Protein AF-X1A0E4-F1 (afdb_monomer_lite)

Sequence (107 aa):
MKKVFNIFIIITTILSFTLTTFLSDSLLANPGYLVCLDPGHGGKDPGAIGATGLMEKVVNLDIAYKVKSKLQAKGYSVVMTRTSDIYLSLDQRVTIANNKKQQFCIH

Radius of gyration: 24.69 Å; chains: 1; bounding box: 57×24×69 Å

Foldseek 3Di:
DVVVVVVVVVVVVVVVVVVVVVVVVVVVPPPAAEEEEEQDAFDVGQDDQDPVRRGSSVVSLVVSVVVCVVCVVVVHHYDYLDNHRDGDDPVSSVVVQVDVRHPGYDD

InterPro domains:
  IPR002508 N-acetylmuramoyl-L-alanine amidase, catalytic domain [PF01520] (35-106)
  IPR002508 N-acetylmuramoyl-L-alanine amidase, catalytic domain [cd02696] (35-101)
  IPR050695 N-acetylmuramoyl-L-alanine amidase 3 [PTHR30404] (30-106)

Secondary structure (DSSP, 8-state):
-HHHHHHHHHHHHHHHHHHHHHHHHHHHS----EEEE----BTTB---B-TTS-BHHHHHHHHHHHHHHHHHTTT-EEEES-SSS----HHHHHHHHTSTT-SEEE-

pLDDT: mean 90.71, std 9.69, range [60.56, 98.69]

Organism: NCBI:txid412755

Structure (mmCIF, N/CA/C/O backbone):
data_AF-X1A0E4-F1
#
_entry.id   AF-X1A0E4-F1
#
loop_
_atom_site.group_PDB
_atom_site.id
_atom_site.type_symbol
_atom_site.label_atom_id
_atom_site.label_alt_id
_atom_site.label_comp_id
_atom_site.label_asym_id
_atom_site.label_entity_id
_atom_site.label_seq_id
_atom_site.pdbx_PDB_ins_code
_atom_site.Cartn_x
_atom_site.Cartn_y
_atom_site.Cartn_z
_atom_site.occupancy
_atom_site.B_iso_or_equiv
_atom_site.auth_seq_id
_atom_site.auth_comp_id
_atom_site.auth_asym_id
_atom_site.auth_atom_id
_atom_site.pdbx_PDB_model_num
ATOM 1 N N . MET A 1 1 ? -44.561 4.095 49.852 1.00 68.38 1 MET A N 1
ATOM 2 C CA . MET A 1 1 ? -43.104 4.360 49.944 1.00 68.38 1 MET A CA 1
ATOM 3 C C . MET A 1 1 ? -42.251 3.203 49.412 1.00 68.38 1 MET A C 1
ATOM 5 O O . MET A 1 1 ? -41.533 3.420 48.450 1.00 68.38 1 MET A O 1
ATOM 9 N N . LYS A 1 2 ? -42.381 1.963 49.919 1.00 73.12 2 LYS A N 1
ATOM 10 C CA . LYS A 1 2 ? -41.571 0.801 49.467 1.00 73.12 2 LYS A CA 1
ATOM 11 C C . LYS A 1 2 ? -41.670 0.471 47.960 1.00 73.12 2 LYS A C 1
ATOM 13 O O . LYS A 1 2 ? -40.663 0.168 47.339 1.00 73.12 2 LYS A O 1
ATOM 18 N N . LYS A 1 3 ? -42.860 0.588 47.346 1.00 70.06 3 LYS A N 1
ATOM 19 C CA . LYS A 1 3 ? -43.047 0.358 45.894 1.00 70.06 3 LYS A CA 1
ATOM 20 C C . LYS A 1 3 ? -42.284 1.366 45.019 1.00 70.06 3 LYS A C 1
ATOM 22 O O . LYS A 1 3 ? -41.684 0.971 44.031 1.00 70.06 3 LYS A O 1
ATOM 27 N N . VAL A 1 4 ? -42.272 2.642 45.409 1.00 77.12 4 VAL A N 1
ATOM 28 C CA . VAL A 1 4 ? -41.568 3.717 44.682 1.00 77.12 4 VAL A CA 1
ATOM 29 C C . VAL A 1 4 ? -40.050 3.555 44.814 1.00 77.12 4 VAL A C 1
ATOM 31 O O . VAL A 1 4 ? -39.326 3.702 43.838 1.00 77.12 4 VAL A O 1
ATOM 34 N N . PHE A 1 5 ? -39.582 3.157 46.000 1.00 79.69 5 PHE A N 1
ATOM 35 C CA . PHE A 1 5 ? -38.175 2.840 46.253 1.00 79.69 5 PHE A CA 1
ATOM 36 C C . PHE A 1 5 ? -37.678 1.651 45.410 1.00 79.69 5 PHE A C 1
ATOM 38 O O . PHE A 1 5 ? -36.622 1.734 44.791 1.00 79.69 5 PHE A O 1
ATOM 45 N N . ASN A 1 6 ? -38.474 0.582 45.299 1.00 80.12 6 ASN A N 1
ATOM 46 C CA . ASN A 1 6 ? -38.125 -0.573 44.466 1.00 80.12 6 ASN A CA 1
ATOM 47 C C . ASN A 1 6 ? -38.086 -0.228 42.969 1.00 80.12 6 ASN A C 1
ATOM 49 O O . ASN A 1 6 ? -37.207 -0.705 42.260 1.00 80.12 6 ASN A O 1
ATOM 53 N N . ILE A 1 7 ? -38.998 0.624 42.490 1.00 86.25 7 ILE A N 1
ATOM 54 C CA . ILE A 1 7 ? -38.999 1.095 41.095 1.00 86.25 7 ILE A CA 1
ATOM 55 C C . ILE A 1 7 ? -37.733 1.904 40.792 1.00 86.25 7 ILE A C 1
ATOM 57 O O . ILE A 1 7 ? -37.113 1.703 39.752 1.00 86.25 7 ILE A O 1
ATOM 61 N N . PHE A 1 8 ? -37.307 2.769 41.715 1.00 89.44 8 PHE A N 1
ATOM 62 C CA . PHE A 1 8 ? -36.081 3.548 41.555 1.00 89.44 8 PHE A CA 1
ATOM 63 C C . PHE A 1 8 ? -34.833 2.656 41.449 1.00 89.44 8 PHE A C 1
ATOM 65 O O . PHE A 1 8 ? -34.004 2.874 40.571 1.00 89.44 8 PHE A O 1
ATOM 72 N N . ILE A 1 9 ? -34.732 1.610 42.277 1.00 88.75 9 ILE A N 1
ATOM 73 C CA . ILE A 1 9 ? -33.628 0.635 42.214 1.00 88.75 9 ILE A CA 1
ATOM 74 C C . ILE A 1 9 ? -33.629 -0.134 40.884 1.00 88.75 9 ILE A C 1
ATOM 76 O O . ILE A 1 9 ? -32.575 -0.363 40.294 1.00 88.75 9 ILE A O 1
ATOM 80 N N . ILE A 1 10 ? -34.801 -0.519 40.376 1.00 90.12 10 ILE A N 1
ATOM 81 C CA . ILE A 1 10 ? -34.908 -1.226 39.091 1.00 90.12 10 ILE A CA 1
ATOM 82 C C . ILE A 1 10 ? -34.467 -0.317 37.933 1.00 90.12 10 ILE A C 1
ATOM 84 O O . ILE A 1 10 ? -33.731 -0.746 37.052 1.00 90.12 10 ILE A O 1
ATOM 88 N N . ILE A 1 11 ? -34.852 0.960 37.948 1.00 92.62 11 ILE A N 1
ATOM 89 C CA . ILE A 1 11 ? -34.463 1.909 36.895 1.00 92.62 11 ILE A CA 1
ATOM 90 C C . ILE A 1 11 ? -32.953 2.160 36.911 1.00 92.62 11 ILE A C 1
ATOM 92 O O . ILE A 1 11 ? -32.324 2.144 35.856 1.00 92.62 11 ILE A O 1
ATOM 96 N N . THR A 1 12 ? -32.351 2.362 38.084 1.00 91.31 12 THR A N 1
ATOM 97 C CA . THR A 1 12 ? -30.908 2.629 38.177 1.00 91.31 12 THR A CA 1
ATOM 98 C C . THR A 1 12 ? -30.064 1.413 37.808 1.00 91.31 12 THR A C 1
ATOM 100 O O . THR A 1 12 ? -29.012 1.581 37.197 1.00 91.31 12 THR A O 1
ATOM 103 N N . THR A 1 13 ? -30.532 0.198 38.110 1.00 91.12 13 THR A N 1
ATOM 104 C CA . THR A 1 13 ? -29.856 -1.051 37.715 1.00 91.12 13 THR A CA 1
ATOM 105 C C . THR A 1 13 ? -29.969 -1.337 36.219 1.00 91.12 13 THR A C 1
ATOM 107 O O . THR A 1 13 ? -28.980 -1.722 35.602 1.00 91.12 13 THR A O 1
ATOM 110 N N . ILE A 1 14 ? -31.130 -1.093 35.601 1.00 94.25 14 ILE A N 1
ATOM 111 C CA . ILE A 1 14 ? -31.278 -1.200 34.141 1.00 94.25 14 ILE A CA 1
ATOM 112 C C . ILE A 1 14 ? -30.414 -0.143 33.449 1.00 94.25 14 ILE A C 1
ATOM 114 O O . ILE A 1 14 ? -29.680 -0.464 32.517 1.00 94.25 14 ILE A O 1
ATOM 118 N N . LEU A 1 15 ? -30.445 1.105 33.926 1.00 93.00 15 LEU A N 1
ATOM 119 C CA . LEU A 1 15 ? -29.668 2.190 33.335 1.00 93.00 15 LEU A CA 1
ATOM 120 C C . LEU A 1 15 ? -28.163 1.916 33.426 1.00 93.00 15 LEU A C 1
ATOM 122 O O . LEU A 1 15 ? -27.466 2.047 32.423 1.00 93.00 15 LEU A O 1
ATOM 126 N N . SER A 1 16 ? -27.664 1.478 34.584 1.00 91.38 16 SER A N 1
ATOM 127 C CA . SER A 1 16 ? -26.246 1.144 34.738 1.00 91.38 16 SER A CA 1
ATOM 128 C C . SER A 1 16 ? -25.834 -0.037 33.860 1.00 91.38 16 SER A C 1
ATOM 130 O O . SER A 1 16 ? -24.774 0.031 33.250 1.00 91.38 16 SER A O 1
ATOM 132 N N . PHE A 1 17 ? -26.681 -1.062 33.714 1.00 92.12 17 PHE A N 1
ATOM 133 C CA . PHE A 1 17 ? -26.427 -2.209 32.835 1.00 92.12 17 PHE A CA 1
ATOM 134 C C . PHE A 1 17 ? -26.427 -1.835 31.341 1.00 92.12 17 PHE A C 1
ATOM 136 O O . PHE A 1 17 ? -25.571 -2.273 30.570 1.00 92.12 17 PHE A O 1
ATOM 143 N N . THR A 1 18 ? -27.362 -0.986 30.909 1.00 89.38 18 THR A N 1
ATOM 144 C CA . THR A 1 18 ? -27.380 -0.475 29.525 1.00 89.38 18 THR A CA 1
ATOM 145 C C . THR A 1 18 ? -26.185 0.434 29.234 1.00 89.38 18 THR A C 1
ATOM 147 O O . THR A 1 18 ? -25.607 0.376 28.152 1.00 89.38 18 THR A O 1
ATOM 150 N N . LEU A 1 19 ? -25.753 1.232 30.215 1.00 88.88 19 LEU A N 1
ATOM 151 C CA . LEU A 1 19 ? -24.590 2.098 30.071 1.00 88.88 19 LEU A CA 1
ATOM 152 C C . LEU A 1 19 ? -23.287 1.291 30.024 1.00 88.88 19 LEU A C 1
ATOM 154 O O . LEU A 1 19 ? -22.418 1.587 29.207 1.00 88.88 19 LEU A O 1
ATOM 158 N N . THR A 1 20 ? -23.145 0.257 30.858 1.00 86.25 20 THR A N 1
ATOM 159 C CA . THR A 1 20 ? -21.950 -0.598 30.846 1.00 86.25 20 THR A CA 1
ATOM 160 C C . THR A 1 20 ? -21.830 -1.396 29.556 1.00 86.25 20 THR A C 1
ATOM 162 O O . THR A 1 20 ? -20.727 -1.483 29.022 1.00 86.25 20 THR A O 1
ATOM 165 N N . THR A 1 21 ? -22.928 -1.936 29.021 1.00 85.50 21 THR A N 1
ATOM 166 C CA . THR A 1 21 ? -22.921 -2.653 27.731 1.00 85.50 21 THR A CA 1
ATOM 167 C C . THR A 1 21 ? -22.545 -1.730 26.570 1.00 85.50 21 THR A C 1
ATOM 169 O O . THR A 1 21 ? -21.627 -2.049 25.821 1.00 85.50 21 THR A O 1
ATOM 172 N N . PHE A 1 22 ? -23.132 -0.533 26.495 1.00 84.06 22 PHE A N 1
ATOM 173 C CA . PHE A 1 22 ? -22.789 0.463 25.475 1.00 84.06 22 PHE A CA 1
ATOM 174 C C . PHE A 1 22 ? -21.321 0.920 25.540 1.00 84.06 22 PHE A C 1
ATOM 176 O O . PHE A 1 22 ? -20.627 0.979 24.524 1.00 84.06 22 PHE A O 1
ATOM 183 N N . LEU A 1 23 ? -20.820 1.227 26.743 1.00 81.38 23 LEU A N 1
ATOM 184 C CA . LEU A 1 23 ? -19.418 1.609 26.926 1.00 81.38 23 LEU A CA 1
ATOM 185 C C . LEU A 1 23 ? -18.475 0.453 26.575 1.00 81.38 23 LEU A C 1
ATOM 187 O O . LEU A 1 23 ? -17.450 0.688 25.937 1.00 81.38 23 LEU A O 1
ATOM 191 N N . SER A 1 24 ? -18.835 -0.784 26.924 1.00 81.94 24 SER A N 1
ATOM 192 C CA . SER A 1 24 ? -18.064 -1.979 26.563 1.00 81.94 24 SER A CA 1
ATOM 193 C C . SER A 1 24 ? -17.969 -2.144 25.050 1.00 81.94 24 SER A C 1
ATOM 195 O O . SER A 1 24 ? -16.866 -2.324 24.552 1.00 81.94 24 SER A O 1
ATOM 197 N N . ASP A 1 25 ? -19.066 -1.986 24.309 1.00 79.31 25 ASP A N 1
ATOM 198 C CA . ASP A 1 25 ? -19.041 -2.043 22.842 1.00 79.31 25 ASP A CA 1
ATOM 199 C C . ASP A 1 25 ? -18.170 -0.937 22.238 1.00 79.31 25 ASP A C 1
ATOM 201 O O . ASP A 1 25 ? -17.428 -1.190 21.296 1.00 79.31 25 ASP A O 1
ATOM 205 N N . SER A 1 26 ? -18.188 0.277 22.800 1.00 77.19 26 SER A N 1
ATOM 206 C CA . SER A 1 26 ? -17.325 1.370 22.328 1.00 77.19 26 SER A CA 1
ATOM 207 C C . SER A 1 26 ? -15.840 1.177 22.659 1.00 77.19 26 SER A C 1
ATOM 209 O O . SER A 1 26 ? -14.981 1.626 21.907 1.00 77.19 26 SER A O 1
ATOM 211 N N . LEU A 1 27 ? -15.524 0.505 23.769 1.00 69.25 27 LEU A N 1
ATOM 212 C CA . LEU A 1 27 ? -14.150 0.196 24.174 1.00 69.25 27 LEU A CA 1
ATOM 213 C C . LEU A 1 27 ? -13.612 -1.047 23.453 1.00 69.25 27 LEU A C 1
ATOM 215 O O . LEU A 1 27 ? -12.416 -1.137 23.184 1.00 69.25 27 LEU A O 1
ATOM 219 N N . LEU A 1 28 ? -14.495 -1.995 23.130 1.00 64.62 28 LEU A N 1
ATOM 220 C CA . LEU A 1 28 ? -14.219 -3.156 22.287 1.00 64.62 28 LEU A CA 1
ATOM 221 C C . LEU A 1 28 ? -14.308 -2.834 20.794 1.00 64.62 28 LEU A C 1
ATOM 223 O O . LEU A 1 28 ? -13.868 -3.651 19.981 1.00 64.62 28 LEU A O 1
ATOM 227 N N . ALA A 1 29 ? -14.830 -1.660 20.418 1.00 63.41 29 ALA A N 1
ATOM 228 C CA . ALA A 1 29 ? -14.683 -1.107 19.082 1.00 63.41 29 ALA A CA 1
ATOM 229 C C . ALA A 1 29 ? -13.189 -0.879 18.857 1.00 63.41 29 ALA A C 1
ATOM 231 O O . ALA A 1 29 ? -12.616 0.146 19.223 1.00 63.41 29 ALA A O 1
ATOM 232 N N . ASN A 1 30 ? -12.556 -1.920 18.321 1.00 60.69 30 ASN A N 1
ATOM 233 C CA . ASN A 1 30 ? -11.133 -1.995 18.080 1.00 60.69 30 ASN A CA 1
ATOM 234 C C . ASN A 1 30 ? -10.699 -0.691 17.394 1.00 60.69 30 ASN A C 1
ATOM 236 O O . ASN A 1 30 ? -11.256 -0.385 16.332 1.00 60.69 30 ASN A O 1
ATOM 240 N N . PRO A 1 31 ? -9.766 0.096 17.966 1.00 60.56 31 PRO A N 1
ATOM 241 C CA . PRO A 1 31 ? -9.169 1.225 17.267 1.00 60.56 31 PRO A CA 1
ATOM 242 C C . PRO A 1 31 ? -8.387 0.628 16.098 1.00 60.56 31 PRO A C 1
ATOM 244 O O . PRO A 1 31 ? -7.223 0.278 16.251 1.00 60.56 31 PRO A O 1
ATOM 247 N N . GLY A 1 32 ? -9.083 0.368 14.987 1.00 67.56 32 GLY A N 1
ATOM 248 C CA . GLY A 1 32 ? -8.720 -0.677 14.037 1.00 67.56 32 GLY A CA 1
ATOM 249 C C . GLY A 1 32 ? -7.242 -0.630 13.688 1.00 67.56 32 GLY A C 1
ATOM 250 O O . GLY A 1 32 ? -6.765 0.394 13.204 1.00 67.56 32 GLY A O 1
ATOM 251 N N . TYR A 1 33 ? -6.527 -1.726 13.959 1.00 81.88 33 TYR A N 1
ATOM 252 C CA . TYR A 1 33 ? -5.095 -1.815 13.693 1.00 81.88 33 TYR A CA 1
ATOM 253 C C . TYR A 1 33 ? -4.797 -1.348 12.266 1.00 81.88 33 TYR A C 1
ATOM 255 O O . TYR A 1 33 ? -5.383 -1.863 11.304 1.00 81.88 33 TYR A O 1
ATOM 263 N N . LEU A 1 34 ? -3.898 -0.371 12.135 1.00 89.50 34 LEU A N 1
ATOM 264 C CA . LEU A 1 34 ? -3.456 0.111 10.833 1.00 89.50 34 LEU A CA 1
ATOM 265 C C . LEU A 1 34 ? -2.238 -0.695 10.385 1.00 89.50 34 LEU A C 1
ATOM 267 O O . LEU A 1 34 ? -1.161 -0.614 10.979 1.00 89.50 34 LEU A O 1
ATOM 271 N N . VAL A 1 35 ? -2.430 -1.450 9.309 1.00 93.88 35 VAL A N 1
ATOM 272 C CA . VAL A 1 35 ? -1.412 -2.279 8.668 1.00 93.88 35 VAL A CA 1
ATOM 273 C 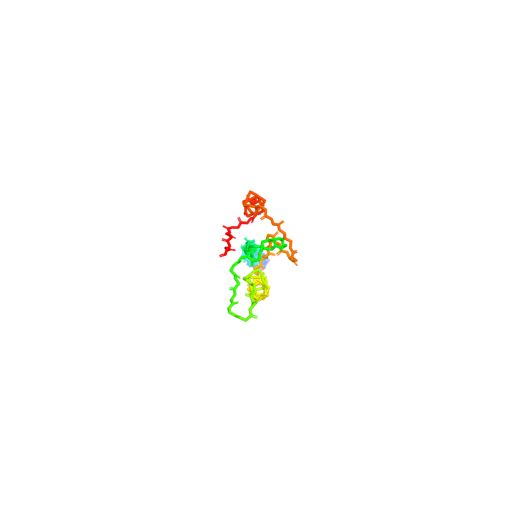C . VAL A 1 35 ? -0.828 -1.544 7.473 1.00 93.88 35 VAL A C 1
ATOM 275 O O . VAL A 1 35 ? -1.561 -1.065 6.609 1.00 93.88 35 VAL A O 1
ATOM 278 N N . CYS A 1 36 ? 0.492 -1.482 7.396 1.00 96.44 36 CYS A N 1
ATOM 279 C CA . CYS A 1 36 ? 1.214 -1.025 6.218 1.00 96.44 36 CYS A CA 1
ATOM 280 C C . CYS A 1 36 ? 1.626 -2.227 5.358 1.00 96.44 36 CYS A C 1
ATOM 282 O O . CYS A 1 36 ? 2.089 -3.235 5.882 1.00 96.44 36 CYS A O 1
ATOM 284 N N . LEU A 1 37 ? 1.433 -2.136 4.045 1.00 97.62 37 LEU A N 1
ATOM 285 C CA . LEU A 1 37 ? 1.955 -3.091 3.068 1.00 97.62 37 LEU A CA 1
ATOM 286 C C . LEU A 1 37 ? 2.930 -2.356 2.147 1.00 97.62 37 LEU A C 1
ATOM 288 O O . LEU A 1 37 ? 2.562 -1.361 1.522 1.00 97.62 37 LEU A O 1
ATOM 292 N N . ASP A 1 38 ? 4.156 -2.840 2.041 1.00 97.75 38 ASP A N 1
ATOM 293 C CA . ASP A 1 38 ? 5.206 -2.256 1.220 1.00 97.75 38 ASP A CA 1
ATOM 294 C C . ASP A 1 38 ? 5.533 -3.159 0.029 1.00 97.75 38 ASP A C 1
ATOM 296 O O . ASP A 1 38 ? 6.520 -3.885 0.068 1.00 97.75 38 ASP A O 1
ATOM 300 N N . PRO A 1 39 ? 4.738 -3.131 -1.059 1.00 98.38 39 PRO A N 1
ATOM 301 C CA . PRO A 1 39 ? 5.096 -3.887 -2.247 1.00 98.38 39 PRO A CA 1
ATOM 302 C C . PRO A 1 39 ? 6.436 -3.373 -2.798 1.00 98.38 39 PRO A C 1
ATOM 304 O O . PRO A 1 39 ? 6.533 -2.251 -3.317 1.00 98.38 39 PRO A O 1
ATOM 307 N N . GLY A 1 40 ? 7.472 -4.209 -2.692 1.00 97.75 40 GLY A N 1
ATOM 308 C CA . GLY A 1 40 ? 8.836 -3.905 -3.129 1.00 97.75 40 GLY A CA 1
ATOM 309 C C . GLY A 1 40 ? 8.923 -3.474 -4.597 1.00 97.75 40 GLY A C 1
ATOM 310 O O . GLY A 1 40 ? 8.011 -3.735 -5.393 1.00 97.75 40 GLY A O 1
ATOM 311 N N . HIS A 1 41 ? 10.025 -2.806 -4.949 1.00 98.44 41 HIS A N 1
ATOM 312 C CA . HIS A 1 41 ? 10.325 -2.336 -6.311 1.00 98.44 41 HIS A CA 1
ATOM 313 C C . HIS A 1 41 ? 9.262 -1.380 -6.890 1.00 98.44 41 HIS A C 1
ATOM 315 O O . HIS A 1 41 ? 8.476 -0.794 -6.140 1.00 98.44 41 HIS A O 1
ATOM 321 N N . GLY A 1 42 ? 9.261 -1.169 -8.209 1.00 98.19 42 GLY A N 1
ATOM 322 C CA . GLY A 1 42 ? 8.295 -0.336 -8.928 1.00 98.19 42 GLY A CA 1
ATOM 323 C C . GLY A 1 42 ? 8.943 0.707 -9.841 1.00 98.19 42 GLY A C 1
ATOM 324 O O . GLY A 1 42 ? 10.089 1.123 -9.657 1.00 98.19 42 GLY A O 1
ATOM 325 N N . GLY A 1 43 ? 8.195 1.144 -10.854 1.00 98.31 43 GLY A N 1
ATOM 326 C CA . GLY A 1 43 ? 8.654 2.081 -11.873 1.00 98.31 43 GLY A CA 1
ATOM 327 C C . GLY A 1 43 ? 9.896 1.551 -12.588 1.00 98.31 43 GLY A C 1
ATOM 328 O O . GLY A 1 43 ? 9.855 0.491 -13.218 1.00 98.31 43 GLY A O 1
ATOM 329 N N . LYS A 1 44 ? 11.003 2.295 -12.462 1.00 97.94 44 LYS A N 1
ATOM 330 C CA . LYS A 1 44 ? 12.308 1.972 -13.064 1.00 97.94 44 LYS A CA 1
ATOM 331 C C . LYS A 1 44 ? 13.011 0.758 -12.453 1.00 97.94 44 LYS A C 1
ATOM 333 O O . LYS A 1 44 ? 13.963 0.268 -13.045 1.00 97.94 44 LYS A O 1
ATOM 338 N N . ASP A 1 45 ? 12.583 0.317 -11.276 1.00 98.38 45 ASP A N 1
ATOM 339 C CA . ASP A 1 45 ? 13.139 -0.847 -10.598 1.00 98.38 45 ASP A CA 1
ATOM 340 C C . ASP A 1 45 ? 12.191 -2.040 -10.802 1.00 98.38 45 ASP A C 1
ATOM 342 O O . ASP A 1 45 ? 11.100 -2.046 -10.223 1.00 98.38 45 ASP A O 1
ATOM 346 N N . PRO A 1 46 ? 12.531 -3.016 -11.662 1.00 98.12 46 PRO A N 1
ATOM 347 C CA . PRO A 1 46 ? 11.691 -4.187 -11.894 1.00 98.12 46 PRO A CA 1
ATOM 348 C C . PRO A 1 46 ? 11.757 -5.215 -10.756 1.00 98.12 46 PRO A C 1
ATOM 350 O O . PRO A 1 46 ? 10.871 -6.072 -10.685 1.00 98.12 46 PRO A O 1
ATOM 353 N N . GLY A 1 47 ? 12.769 -5.129 -9.886 1.00 98.25 47 GLY A N 1
ATOM 354 C CA . GLY A 1 47 ? 13.196 -6.243 -9.045 1.00 98.25 47 GLY A CA 1
ATOM 355 C C . GLY A 1 47 ? 13.731 -7.408 -9.872 1.00 98.25 47 GLY A C 1
ATOM 356 O O . GLY A 1 47 ? 14.244 -7.219 -10.981 1.00 98.25 47 GLY A O 1
ATOM 357 N N . ALA A 1 48 ? 13.604 -8.626 -9.350 1.00 98.44 48 ALA A N 1
ATOM 358 C CA . ALA A 1 48 ? 13.958 -9.823 -10.100 1.00 98.44 48 ALA A CA 1
ATOM 359 C C . ALA A 1 48 ? 13.084 -9.990 -11.360 1.00 98.44 48 ALA A C 1
ATOM 361 O O . ALA A 1 48 ? 11.890 -9.678 -11.372 1.00 98.44 48 ALA A O 1
ATOM 362 N N . ILE A 1 49 ? 13.679 -10.526 -12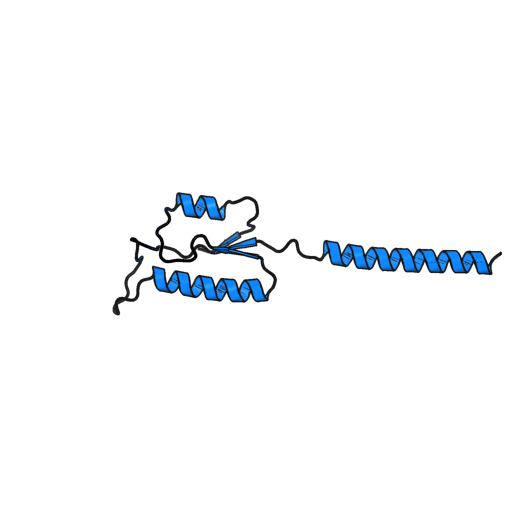.429 1.00 98.44 49 ILE A N 1
ATOM 363 C CA . ILE A 1 49 ? 12.982 -10.869 -13.675 1.00 98.44 49 ILE A CA 1
ATOM 364 C C . ILE A 1 49 ? 13.074 -12.382 -13.863 1.00 98.44 49 ILE A C 1
ATOM 366 O O . ILE A 1 49 ? 14.165 -12.938 -13.982 1.00 98.44 49 ILE A O 1
ATOM 370 N N . GLY A 1 50 ? 11.924 -13.054 -13.865 1.00 97.31 50 GLY A N 1
ATOM 371 C CA . GLY A 1 50 ? 11.841 -14.496 -14.082 1.00 97.31 50 GLY A CA 1
ATOM 372 C C . GLY A 1 50 ? 12.140 -14.895 -15.530 1.00 97.31 50 GLY A C 1
ATOM 373 O O . GLY A 1 50 ? 12.139 -14.064 -16.436 1.00 97.31 50 GLY A O 1
ATOM 374 N N . ALA A 1 51 ? 12.314 -16.196 -15.774 1.00 97.69 51 ALA A N 1
ATOM 375 C CA . ALA A 1 51 ? 12.639 -16.736 -17.102 1.00 97.69 51 ALA A CA 1
ATOM 376 C C . ALA A 1 51 ? 11.609 -16.388 -18.199 1.00 97.69 51 ALA A C 1
ATOM 378 O O . ALA A 1 51 ? 11.943 -16.365 -19.378 1.00 97.69 51 ALA A O 1
ATOM 379 N N . THR A 1 52 ? 10.362 -16.101 -17.816 1.00 97.38 52 THR A N 1
ATOM 380 C CA . THR A 1 52 ? 9.276 -15.694 -18.723 1.00 97.38 52 THR A CA 1
ATOM 381 C C . THR A 1 52 ? 9.178 -14.178 -18.924 1.00 97.38 52 THR A C 1
ATOM 383 O O . THR A 1 52 ? 8.270 -13.712 -19.606 1.00 97.38 52 THR A O 1
ATOM 386 N N . GLY A 1 53 ? 10.065 -13.394 -18.302 1.00 97.94 53 GLY A N 1
ATOM 387 C CA . GLY A 1 53 ? 9.987 -11.932 -18.268 1.00 97.94 53 GLY A CA 1
ATOM 388 C C . GLY A 1 53 ? 9.065 -11.373 -17.178 1.00 97.94 53 GLY A C 1
ATOM 389 O O . GLY A 1 53 ? 8.897 -10.157 -17.092 1.00 97.94 53 GLY A O 1
ATOM 390 N N . LEU A 1 54 ? 8.470 -12.226 -16.332 1.00 98.06 54 LEU A N 1
ATOM 391 C CA . LEU A 1 54 ? 7.659 -11.780 -15.197 1.00 98.06 54 LEU A CA 1
ATOM 392 C C . LEU A 1 54 ? 8.522 -10.985 -14.210 1.00 98.06 54 LEU A C 1
ATOM 394 O O . LEU A 1 54 ? 9.508 -11.504 -13.690 1.00 98.06 54 LEU A O 1
ATOM 398 N N . MET A 1 55 ? 8.131 -9.740 -13.952 1.00 98.69 55 MET A N 1
ATOM 399 C CA . MET A 1 55 ? 8.859 -8.835 -13.066 1.00 98.69 55 MET A CA 1
ATOM 400 C C . MET A 1 55 ? 8.302 -8.901 -11.647 1.00 98.69 55 MET A C 1
ATOM 402 O O . MET A 1 55 ? 7.087 -8.822 -11.439 1.00 98.69 55 MET A O 1
ATOM 406 N N . GLU A 1 56 ? 9.195 -8.960 -10.670 1.00 98.62 56 GLU A N 1
ATOM 407 C CA . GLU A 1 56 ? 8.867 -9.010 -9.249 1.00 98.62 56 GLU A CA 1
ATOM 408 C C . GLU A 1 56 ? 7.952 -7.857 -8.818 1.00 98.62 56 GLU A C 1
ATOM 410 O O . GLU A 1 56 ? 6.954 -8.077 -8.132 1.00 98.62 56 GLU A O 1
ATOM 415 N N . LYS A 1 57 ? 8.199 -6.633 -9.307 1.00 98.44 57 LYS A N 1
ATOM 416 C CA . LYS A 1 57 ? 7.364 -5.459 -8.992 1.00 98.44 57 LYS A CA 1
ATOM 417 C C . LYS A 1 57 ? 5.869 -5.653 -9.283 1.00 98.44 57 LYS A C 1
ATOM 419 O O . LYS A 1 57 ? 5.034 -5.058 -8.591 1.00 98.44 57 LYS A O 1
ATOM 424 N N . VAL A 1 58 ? 5.540 -6.448 -10.308 1.00 98.56 58 VAL A N 1
ATOM 425 C CA . VAL A 1 58 ? 4.162 -6.738 -10.731 1.00 98.56 58 VAL A CA 1
ATOM 426 C C . VAL A 1 58 ? 3.532 -7.716 -9.749 1.00 98.56 58 VAL A C 1
ATOM 428 O O . VAL A 1 58 ? 2.437 -7.465 -9.249 1.00 98.56 58 VAL A O 1
ATOM 431 N N . VAL A 1 59 ? 4.259 -8.786 -9.424 1.00 98.44 59 VAL A N 1
ATOM 432 C CA . VAL A 1 59 ? 3.826 -9.817 -8.475 1.00 98.44 59 VAL A CA 1
ATOM 433 C C . VAL A 1 59 ? 3.624 -9.220 -7.082 1.00 98.44 59 VAL A C 1
ATOM 435 O O . VAL A 1 59 ? 2.571 -9.420 -6.479 1.00 98.44 59 VAL A O 1
ATOM 438 N N . ASN A 1 60 ? 4.575 -8.415 -6.603 1.00 98.62 60 ASN A N 1
ATOM 439 C CA . ASN A 1 60 ? 4.503 -7.782 -5.286 1.00 98.62 60 ASN A CA 1
ATOM 440 C C . ASN A 1 60 ? 3.276 -6.867 -5.166 1.00 98.62 60 ASN A C 1
ATOM 442 O O . ASN A 1 60 ? 2.568 -6.911 -4.160 1.00 98.62 60 ASN A O 1
ATOM 446 N N . LEU A 1 61 ? 2.976 -6.069 -6.201 1.00 98.62 61 LEU A N 1
ATOM 447 C CA . LEU A 1 61 ? 1.805 -5.188 -6.187 1.00 98.62 61 LEU A CA 1
ATOM 448 C C . LEU A 1 61 ? 0.492 -5.984 -6.170 1.00 98.62 61 LEU A C 1
ATOM 450 O O . LEU A 1 61 ? -0.403 -5.668 -5.385 1.00 98.62 61 LEU A O 1
ATOM 454 N N . ASP A 1 62 ? 0.386 -7.026 -6.997 1.00 98.62 62 ASP A N 1
ATOM 455 C CA . ASP A 1 62 ? -0.801 -7.888 -7.064 1.00 98.62 62 ASP A CA 1
ATOM 456 C C . ASP A 1 62 ? -1.053 -8.626 -5.737 1.00 98.62 62 ASP A C 1
ATOM 458 O O . ASP A 1 62 ? -2.166 -8.616 -5.200 1.00 98.62 62 ASP A O 1
ATOM 462 N N . ILE A 1 63 ? -0.005 -9.204 -5.139 1.00 98.56 63 ILE A N 1
ATOM 463 C CA . ILE A 1 63 ? -0.098 -9.854 -3.826 1.00 98.56 63 ILE A CA 1
ATOM 464 C C . ILE A 1 63 ? -0.523 -8.846 -2.757 1.00 98.56 63 ILE A C 1
ATOM 466 O O . ILE A 1 63 ? -1.433 -9.140 -1.976 1.00 98.56 63 ILE A O 1
ATOM 470 N N . ALA A 1 64 ? 0.058 -7.644 -2.738 1.00 98.50 64 ALA A N 1
ATOM 471 C CA . ALA A 1 64 ? -0.297 -6.627 -1.754 1.00 98.50 64 ALA A CA 1
ATOM 472 C C . ALA A 1 64 ? -1.780 -6.217 -1.847 1.00 98.50 64 ALA A C 1
ATOM 474 O O . ALA A 1 64 ? -2.435 -6.065 -0.816 1.00 98.50 64 ALA A O 1
ATOM 475 N N . TY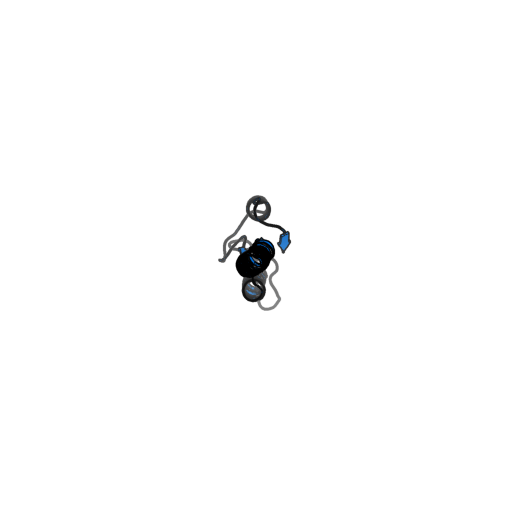R A 1 65 ? -2.363 -6.135 -3.049 1.00 98.69 65 TYR A N 1
ATOM 476 C CA . TYR A 1 65 ? -3.805 -5.899 -3.212 1.00 98.69 65 TYR A CA 1
ATOM 477 C C . TYR A 1 65 ? -4.676 -7.046 -2.688 1.00 98.69 65 TYR A C 1
ATOM 479 O O . TYR A 1 65 ? -5.710 -6.807 -2.048 1.00 98.69 65 TYR A O 1
ATOM 487 N N . LYS A 1 66 ? -4.258 -8.297 -2.910 1.00 98.69 66 LYS A N 1
ATOM 488 C CA . LYS A 1 66 ? -4.950 -9.481 -2.376 1.00 98.69 66 LYS A CA 1
ATOM 489 C C . LYS A 1 66 ? -4.901 -9.510 -0.848 1.00 98.69 66 LYS A C 1
ATOM 491 O O . LYS A 1 66 ? -5.924 -9.760 -0.207 1.00 98.69 66 LYS A O 1
ATOM 496 N N . VAL A 1 67 ? -3.741 -9.214 -0.258 1.00 98.12 67 VAL A N 1
ATOM 497 C CA . VAL A 1 67 ? -3.561 -9.123 1.200 1.00 98.12 67 VAL A CA 1
ATOM 498 C C . VAL A 1 67 ? -4.390 -7.977 1.772 1.00 98.12 67 VAL A C 1
ATOM 500 O O . VAL A 1 67 ? -5.149 -8.200 2.715 1.00 98.12 67 VAL A O 1
ATOM 503 N N . LYS A 1 68 ? -4.334 -6.786 1.161 1.00 97.62 68 LYS A N 1
ATOM 504 C CA . LYS A 1 68 ? -5.158 -5.632 1.539 1.00 97.62 68 LYS A CA 1
ATOM 505 C C . LYS A 1 68 ? -6.637 -6.000 1.601 1.00 97.62 68 LYS A C 1
ATOM 507 O O . LYS A 1 68 ? -7.270 -5.766 2.624 1.00 97.62 68 LYS A O 1
ATOM 512 N N . SER A 1 69 ? -7.161 -6.635 0.555 1.00 98.00 69 SER A N 1
ATOM 513 C CA . SER A 1 69 ? -8.573 -7.033 0.491 1.00 98.00 69 SER A CA 1
ATOM 514 C C . SER A 1 69 ? -8.949 -7.998 1.622 1.00 98.00 69 SER A C 1
ATOM 516 O O . SER A 1 69 ? -9.979 -7.828 2.272 1.00 98.00 69 SER A O 1
ATOM 518 N N . LYS A 1 70 ? -8.092 -8.987 1.913 1.00 97.50 70 LYS A N 1
ATOM 519 C CA . LYS A 1 70 ? -8.312 -9.953 3.004 1.00 97.50 70 LYS A CA 1
ATOM 520 C C . LYS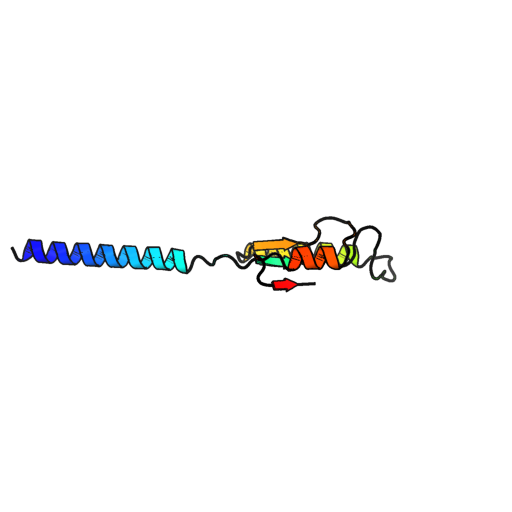 A 1 70 ? -8.247 -9.310 4.391 1.00 97.50 70 LYS A C 1
ATOM 522 O O . LYS A 1 70 ? -9.032 -9.679 5.258 1.00 97.50 70 LYS A O 1
ATOM 527 N N . LEU A 1 71 ? -7.325 -8.375 4.607 1.00 94.81 71 LEU A N 1
ATOM 528 C CA . LEU A 1 71 ? -7.199 -7.636 5.864 1.00 94.81 71 LEU A CA 1
ATOM 529 C C . LEU A 1 71 ? -8.395 -6.700 6.078 1.00 94.81 71 LEU A C 1
ATOM 531 O O . LEU A 1 71 ? -9.001 -6.718 7.146 1.00 94.81 71 LEU A O 1
ATOM 535 N N . GLN A 1 72 ? -8.795 -5.952 5.049 1.00 94.06 72 GLN A N 1
ATOM 536 C CA . GLN A 1 72 ? -9.963 -5.070 5.115 1.00 94.06 72 GLN A CA 1
ATOM 537 C C . GLN A 1 72 ? -11.254 -5.852 5.389 1.00 94.06 72 GLN A C 1
ATOM 539 O O . GLN A 1 72 ? -12.049 -5.435 6.226 1.00 94.06 72 GLN A O 1
ATOM 544 N N . ALA A 1 73 ? -11.427 -7.033 4.783 1.00 93.62 73 ALA A N 1
ATOM 545 C CA . ALA A 1 73 ? -12.557 -7.923 5.071 1.00 93.62 73 ALA A CA 1
ATOM 546 C C . ALA A 1 73 ? -12.600 -8.422 6.532 1.00 93.62 73 ALA A C 1
ATOM 548 O O . ALA A 1 73 ? -13.648 -8.849 7.006 1.00 93.62 73 ALA A O 1
ATOM 549 N N . LYS A 1 74 ? -11.473 -8.362 7.252 1.00 92.12 74 LYS A N 1
ATOM 550 C CA . LYS A 1 74 ? -11.362 -8.692 8.681 1.00 92.12 74 LYS A CA 1
ATOM 551 C C . LYS A 1 74 ? -11.439 -7.463 9.601 1.00 92.12 74 LYS A C 1
ATOM 553 O O . LYS A 1 74 ? -11.208 -7.600 10.797 1.00 92.12 74 LYS A O 1
ATOM 558 N N . GLY A 1 75 ? -11.735 -6.277 9.065 1.00 90.38 75 GLY A N 1
ATOM 559 C CA . GLY A 1 75 ? -11.875 -5.040 9.842 1.00 90.38 75 GLY A CA 1
ATOM 560 C C . GLY A 1 75 ? -10.570 -4.280 10.101 1.00 90.38 75 GLY A C 1
ATOM 561 O O . GLY A 1 75 ? -10.563 -3.347 10.900 1.00 90.38 75 GLY A O 1
ATOM 562 N N . TYR A 1 76 ? -9.468 -4.642 9.437 1.00 91.19 76 TYR A N 1
ATOM 563 C CA . TYR A 1 76 ? -8.209 -3.898 9.543 1.00 91.19 76 TYR A CA 1
ATOM 564 C C . TYR A 1 76 ? -8.204 -2.681 8.616 1.00 91.19 76 TYR A C 1
ATOM 566 O O . TYR A 1 76 ? -8.644 -2.752 7.464 1.00 91.19 76 TYR A O 1
ATOM 574 N N . SER A 1 77 ? -7.614 -1.582 9.085 1.00 91.62 77 SER A N 1
ATOM 575 C CA . SER A 1 77 ? -7.243 -0.475 8.204 1.00 91.62 77 SER A CA 1
ATOM 576 C C . SER A 1 77 ? -5.933 -0.818 7.502 1.00 91.62 77 SER A C 1
ATOM 578 O O . SER A 1 77 ? -5.016 -1.345 8.127 1.00 91.62 77 SER A O 1
ATOM 580 N N . VAL A 1 78 ? -5.823 -0.529 6.203 1.00 94.31 78 VAL A N 1
ATOM 581 C CA . VAL A 1 78 ? -4.631 -0.878 5.416 1.00 94.31 78 VAL A CA 1
ATOM 582 C C . VAL A 1 78 ? -4.163 0.307 4.586 1.00 94.31 78 VAL A C 1
ATOM 584 O O . VAL A 1 78 ? -4.930 0.867 3.800 1.00 94.31 78 VAL A O 1
ATOM 587 N N . VAL A 1 79 ? -2.882 0.636 4.712 1.00 95.25 79 VAL A N 1
ATOM 588 C CA . VAL A 1 79 ? -2.159 1.576 3.853 1.00 95.25 79 VAL A CA 1
ATOM 589 C C . VAL A 1 79 ? -1.112 0.816 3.044 1.00 95.25 79 VAL A C 1
ATOM 591 O O . VAL A 1 79 ? -0.579 -0.191 3.501 1.00 95.25 79 VAL A O 1
ATOM 594 N N . MET A 1 80 ? -0.831 1.273 1.828 1.00 97.62 80 MET A N 1
ATOM 595 C CA . MET A 1 80 ? 0.221 0.709 0.982 1.00 97.62 80 MET A CA 1
ATOM 596 C C . MET A 1 80 ? 1.264 1.789 0.701 1.00 97.62 80 MET A C 1
ATOM 598 O O . MET A 1 80 ? 0.877 2.944 0.517 1.00 97.62 80 MET A O 1
ATOM 602 N N . THR A 1 81 ? 2.553 1.448 0.640 1.00 97.44 81 THR A N 1
ATOM 603 C CA . THR A 1 81 ? 3.600 2.427 0.279 1.00 97.44 81 THR A CA 1
ATOM 604 C C . THR A 1 81 ? 3.433 2.919 -1.158 1.00 97.44 81 THR A C 1
ATOM 606 O O . THR A 1 81 ? 3.571 4.111 -1.414 1.00 97.44 81 THR A O 1
ATOM 609 N N . ARG A 1 82 ? 3.032 2.032 -2.080 1.00 98.06 82 ARG A N 1
ATOM 610 C CA . ARG A 1 82 ? 2.599 2.365 -3.447 1.00 98.06 82 ARG A CA 1
ATOM 611 C C . ARG A 1 82 ? 1.340 1.597 -3.844 1.00 98.06 82 ARG A C 1
ATOM 613 O O . ARG A 1 82 ? 1.129 0.464 -3.424 1.00 98.06 82 ARG A O 1
ATOM 620 N N . THR A 1 83 ? 0.534 2.210 -4.705 1.00 98.19 83 THR A N 1
ATOM 621 C CA . THR A 1 83 ? -0.702 1.649 -5.289 1.00 98.19 83 THR A CA 1
ATOM 622 C C . THR A 1 83 ? -0.669 1.643 -6.822 1.00 98.19 83 THR A C 1
ATOM 624 O O . THR A 1 83 ? -1.680 1.458 -7.488 1.00 98.19 83 THR A O 1
ATOM 627 N N . SER A 1 84 ? 0.499 1.884 -7.406 1.00 98.38 84 SER A N 1
ATOM 628 C CA . SER A 1 84 ? 0.723 1.882 -8.848 1.00 98.38 84 SER A CA 1
ATOM 629 C C . SER A 1 84 ? 2.169 1.482 -9.145 1.00 98.38 84 SER A C 1
ATOM 631 O O . SER A 1 84 ? 2.966 1.223 -8.231 1.00 98.38 84 SER A O 1
ATOM 633 N N . ASP A 1 85 ? 2.505 1.376 -10.429 1.00 98.38 85 ASP A N 1
ATOM 634 C CA . ASP A 1 85 ? 3.860 1.066 -10.877 1.00 98.38 85 ASP A CA 1
ATOM 635 C C . ASP A 1 85 ? 4.768 2.306 -10.821 1.00 98.38 85 ASP A C 1
ATOM 637 O O . ASP A 1 85 ? 5.112 2.909 -11.835 1.00 98.38 85 ASP A O 1
ATOM 641 N N . ILE A 1 86 ? 5.129 2.710 -9.603 1.00 98.50 86 ILE A N 1
ATOM 642 C CA . ILE A 1 86 ? 6.024 3.837 -9.331 1.00 98.50 86 ILE A CA 1
ATOM 643 C C . ILE A 1 86 ? 7.226 3.392 -8.509 1.00 98.50 86 ILE A C 1
ATOM 645 O O . ILE A 1 86 ? 7.133 2.489 -7.679 1.00 98.50 86 ILE A O 1
ATOM 649 N N . TYR A 1 87 ? 8.355 4.060 -8.727 1.00 98.19 87 TYR A N 1
ATOM 650 C CA . TYR A 1 87 ? 9.547 3.869 -7.914 1.00 98.19 87 TYR A CA 1
ATOM 651 C C . TYR A 1 87 ? 9.456 4.705 -6.635 1.00 98.19 87 TYR A C 1
ATOM 653 O O . TYR A 1 87 ? 9.211 5.909 -6.706 1.00 98.19 87 TYR A O 1
ATOM 661 N N . LEU A 1 88 ? 9.720 4.076 -5.489 1.00 97.31 88 LEU A N 1
ATOM 662 C CA . LEU A 1 88 ? 9.931 4.741 -4.202 1.00 97.31 88 LEU A CA 1
ATOM 663 C C . LEU A 1 88 ? 11.289 4.337 -3.635 1.00 97.31 88 LEU A C 1
ATOM 665 O O . LEU A 1 88 ? 11.612 3.143 -3.608 1.00 97.31 88 LEU A O 1
ATOM 669 N N . SER A 1 89 ? 12.058 5.317 -3.156 1.00 97.19 89 SER A N 1
ATOM 670 C CA . SER A 1 89 ? 13.294 5.060 -2.416 1.00 97.19 89 SER A CA 1
ATOM 671 C C . SER A 1 89 ? 13.006 4.358 -1.086 1.00 97.19 89 SER A C 1
ATOM 673 O O . SER A 1 89 ? 11.890 4.424 -0.563 1.00 97.19 89 SER A O 1
ATOM 675 N N . LEU A 1 90 ? 14.022 3.705 -0.514 1.00 95.12 90 LEU A N 1
ATOM 676 C CA . LEU A 1 90 ? 13.902 3.077 0.805 1.00 95.12 90 LEU A CA 1
ATOM 677 C C . LEU A 1 90 ? 13.471 4.094 1.872 1.00 95.12 90 LEU A C 1
ATOM 679 O O . LEU A 1 90 ? 12.547 3.816 2.630 1.00 95.12 90 LEU A O 1
ATOM 683 N N . ASP A 1 91 ? 14.030 5.307 1.859 1.00 96.69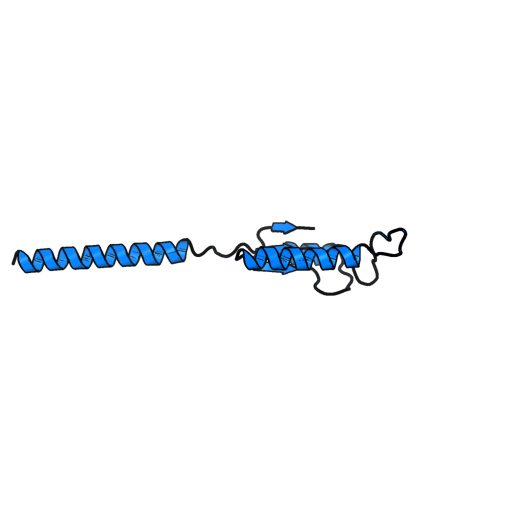 91 ASP A N 1
ATOM 684 C CA . ASP A 1 91 ? 13.650 6.368 2.802 1.00 96.69 91 ASP A CA 1
ATOM 685 C C . ASP A 1 91 ? 12.183 6.785 2.666 1.00 96.69 91 ASP A C 1
ATOM 687 O O . ASP A 1 91 ? 11.503 7.003 3.670 1.00 96.69 91 ASP A O 1
ATOM 691 N N . GLN A 1 92 ? 11.656 6.860 1.437 1.00 96.00 92 GLN A N 1
ATOM 692 C CA . GLN A 1 92 ? 10.238 7.149 1.209 1.00 96.00 92 GLN A CA 1
ATOM 693 C C . GLN A 1 92 ? 9.354 6.034 1.779 1.00 96.00 92 GLN A C 1
ATOM 695 O O . GLN A 1 92 ? 8.363 6.324 2.450 1.00 96.00 92 GLN A O 1
ATOM 700 N N . ARG A 1 93 ? 9.731 4.766 1.571 1.00 95.88 93 ARG A N 1
ATOM 701 C CA . ARG A 1 93 ? 9.005 3.603 2.110 1.00 95.88 93 ARG A CA 1
ATOM 702 C C . ARG A 1 93 ? 9.007 3.604 3.633 1.00 95.88 93 ARG A C 1
ATOM 704 O O . ARG A 1 93 ? 7.943 3.508 4.237 1.00 95.88 93 ARG A O 1
ATOM 711 N N . VAL A 1 94 ? 10.174 3.805 4.246 1.00 94.00 94 VAL A N 1
ATOM 712 C CA . VAL A 1 94 ? 10.339 3.901 5.704 1.00 94.00 94 VAL A CA 1
ATOM 713 C C . VAL A 1 94 ? 9.544 5.075 6.268 1.00 94.00 94 VAL A C 1
ATOM 715 O O . VAL A 1 94 ? 8.873 4.923 7.284 1.00 94.00 94 VAL A O 1
ATOM 718 N N . THR A 1 95 ? 9.547 6.229 5.597 1.00 94.12 95 THR A N 1
ATOM 719 C CA . THR A 1 95 ? 8.759 7.400 6.016 1.00 94.12 95 THR A CA 1
ATOM 720 C C . THR A 1 95 ? 7.261 7.092 6.039 1.00 94.12 95 THR A C 1
ATOM 722 O O . THR A 1 95 ? 6.565 7.473 6.980 1.00 94.12 95 THR A O 1
ATOM 725 N N . ILE A 1 96 ? 6.753 6.376 5.031 1.00 92.19 96 ILE A N 1
ATOM 726 C CA . ILE A 1 96 ? 5.346 5.957 4.982 1.00 92.19 96 ILE A CA 1
ATOM 727 C C . ILE A 1 96 ? 5.052 4.899 6.056 1.00 92.19 96 ILE A C 1
ATOM 729 O O . ILE A 1 96 ? 4.017 4.980 6.722 1.00 92.19 96 ILE A O 1
ATOM 733 N N . ALA A 1 97 ? 5.952 3.931 6.247 1.00 90.62 97 ALA A N 1
ATOM 734 C CA . ALA A 1 97 ? 5.800 2.844 7.211 1.00 90.62 97 ALA A CA 1
ATOM 735 C C . ALA A 1 97 ? 5.836 3.325 8.672 1.00 90.62 97 ALA A C 1
ATOM 737 O O . ALA A 1 97 ? 5.028 2.873 9.477 1.00 90.62 97 ALA A O 1
ATOM 738 N N . ASN A 1 98 ? 6.713 4.282 8.993 1.00 89.56 98 ASN A N 1
ATOM 739 C CA . ASN A 1 98 ? 6.904 4.838 10.339 1.00 89.56 98 ASN A CA 1
ATOM 740 C C . ASN A 1 98 ? 5.941 5.978 10.686 1.00 89.56 98 ASN A C 1
ATOM 742 O O . ASN A 1 98 ? 6.113 6.657 11.704 1.00 89.56 98 ASN A O 1
ATOM 746 N N . ASN A 1 99 ? 4.933 6.238 9.855 1.00 83.81 99 ASN A N 1
ATOM 747 C CA . ASN A 1 99 ? 3.896 7.179 10.241 1.00 83.81 99 ASN A CA 1
ATOM 748 C C . ASN A 1 99 ? 3.229 6.674 11.539 1.00 83.81 99 ASN A C 1
ATOM 750 O O . ASN A 1 99 ? 2.948 5.490 11.707 1.00 83.81 99 ASN A O 1
ATOM 754 N N . LYS A 1 100 ? 3.046 7.579 12.509 1.00 73.44 100 LYS A N 1
ATOM 755 C CA . LYS A 1 100 ? 2.732 7.245 13.913 1.00 73.44 100 LYS A CA 1
ATOM 756 C C . LYS A 1 100 ? 1.370 6.564 14.121 1.00 73.44 100 LYS A C 1
ATOM 758 O O . LYS A 1 100 ? 1.000 6.301 15.260 1.00 73.44 100 LYS A O 1
ATOM 763 N N . LYS A 1 101 ? 0.604 6.326 13.053 1.00 76.44 101 LYS A N 1
ATOM 764 C CA . LYS A 1 101 ? -0.694 5.643 13.101 1.00 76.44 101 LYS A CA 1
ATOM 765 C C . LYS A 1 101 ? -0.588 4.139 12.840 1.00 76.44 101 LYS A C 1
ATOM 767 O O . LYS A 1 101 ? -1.503 3.418 13.212 1.00 76.44 101 LYS A O 1
ATOM 772 N N . GLN A 1 102 ? 0.472 3.676 12.181 1.00 79.38 102 GLN A N 1
ATOM 773 C CA . GLN A 1 102 ? 0.672 2.286 11.779 1.00 79.38 102 GLN A CA 1
ATOM 774 C C . GLN A 1 102 ? 1.152 1.457 12.978 1.00 79.38 102 GLN A C 1
ATOM 776 O O . GLN A 1 102 ? 2.053 1.884 13.696 1.00 79.38 102 GLN A O 1
ATOM 781 N N . GLN A 1 103 ? 0.604 0.252 13.174 1.00 81.94 103 GLN A N 1
ATOM 782 C CA . GLN A 1 103 ? 1.122 -0.682 14.187 1.00 81.94 103 GLN A CA 1
ATOM 783 C C . GLN A 1 103 ? 2.238 -1.580 13.649 1.00 81.94 103 GLN A C 1
ATOM 785 O O . GLN A 1 103 ? 3.171 -1.895 14.382 1.00 81.94 103 GLN A O 1
ATOM 790 N N . PHE A 1 104 ? 2.136 -2.024 12.394 1.00 87.44 104 PHE A N 1
ATOM 791 C CA . PHE A 1 104 ? 3.157 -2.848 11.748 1.00 87.44 104 PHE A CA 1
ATOM 792 C C . PHE A 1 104 ? 3.153 -2.637 10.231 1.00 87.44 104 PHE A C 1
ATOM 794 O O . PHE A 1 104 ? 2.114 -2.311 9.648 1.00 87.44 104 PHE A O 1
ATOM 801 N N . CYS A 1 105 ? 4.308 -2.841 9.593 1.00 91.81 105 CYS A N 1
ATOM 802 C CA . CYS A 1 105 ? 4.431 -2.863 8.137 1.00 91.81 105 CYS A CA 1
ATOM 803 C C . CYS A 1 105 ? 4.960 -4.225 7.664 1.00 91.81 105 CYS A C 1
ATOM 805 O O . CYS A 1 105 ? 5.879 -4.773 8.269 1.00 91.81 105 CYS A O 1
ATOM 807 N N . ILE A 1 106 ? 4.356 -4.765 6.606 1.00 92.38 106 ILE A N 1
ATOM 808 C CA . ILE A 1 106 ? 4.790 -5.977 5.906 1.00 92.38 106 ILE A CA 1
ATOM 809 C C . ILE A 1 106 ? 5.470 -5.531 4.616 1.00 92.38 106 ILE A C 1
ATOM 811 O O . ILE A 1 106 ? 4.833 -4.840 3.821 1.00 92.38 106 ILE A O 1
ATOM 815 N N . HIS A 1 107 ? 6.721 -5.933 4.423 1.00 89.62 107 HIS A N 1
ATOM 816 C CA . HIS A 1 107 ? 7.439 -5.831 3.155 1.00 89.62 107 HIS A CA 1
ATOM 817 C C . HIS A 1 107 ? 7.315 -7.158 2.404 1.00 89.62 107 HIS A C 1
ATOM 819 O O .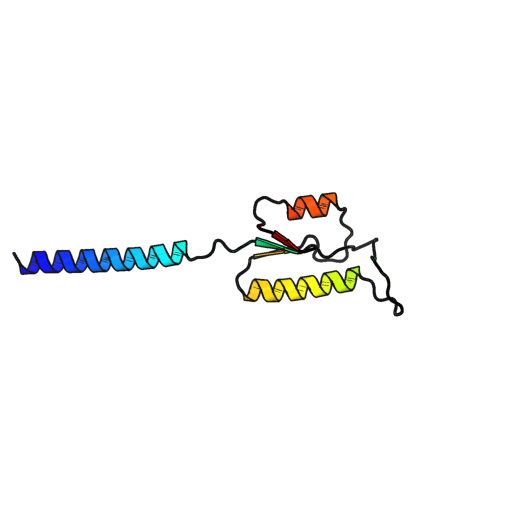 HIS A 1 107 ? 7.607 -8.196 3.044 1.00 89.62 107 HIS A O 1
#